Protein AF-A0A426YMC2-F1 (afdb_monomer_lite)

Organism: Ensete ventricosum (NCBI:txid4639)

Foldseek 3Di:
DDDDPDDPPPDDPPPPPDDDDDPDDPPDDDPDPDPDDQDPVLVVVLVVVCVVDLDQDPVNLVVSCVVRVHDSVVSVVVSVVVVVVVVVVVVVVVVVVVVVVVVVVVVVVVVVVVVVVVVVVVPPDPVPPPVVVVVVVVVVVVD

Secondary structure (DSSP, 8-state):
------------------------------TT---PPPPHHHHHHHHHHHHH-SS--HHHHHHHHHHHT--HHHHHHHHHHHHHHHHHHHHHHHHHHHHHHHHHHHHHHHHHHHHHHHHHHH-SSTT-S-HHHHHHHHHHT--

Sequence (143 aa):
MLGKRSMSFSGIEICEEMNADDDLSDEGMQTGEKKRRLNMEQVKTLEKSFEQGNKLEPERKMQLARALGLQPRQVAIWFQNRRARWKTKQLEKDYDVLKRQFEAMKSENESLQAQNKKLQVEVPVNSQLPNYLIALVVSSLLQ

InterPro domains:
  IPR000047 Helix-turn-helix motif [PR00031] (60-69)
  IPR000047 Helix-turn-helix motif [PR00031] (69-85)
  IPR001356 Homeodomain [PF00046] (34-87)
  IPR001356 Homeodomain [PS50071] (29-89)
  IPR001356 Homeodomain [SM00389] (32-93)
  IPR001356 Homeodomain [cd00086] (34-90)
  IPR003106 Leucine zipper, homeobox-associated [PF02183] (89-123)
  IPR009057 Homedomain-like superfamily [SSF46689] (23-91)
  IPR017970 Homeobox, conserved site [PS00027] (64-87)
  IPR045224 Homeobox-leucine zipper protein, class I, plant [PTHR24326] (20-123)

Radius of gyration: 34.26 Å; chains: 1; bounding box: 62×55×98 Å

Structure (mmCIF, N/CA/C/O backbone):
data_AF-A0A426YMC2-F1
#
_entry.id   AF-A0A426YMC2-F1
#
loop_
_atom_site.group_PDB
_atom_site.id
_atom_site.type_symbol
_atom_site.label_atom_id
_atom_site.label_alt_id
_atom_site.label_comp_id
_atom_site.label_asym_id
_atom_site.label_entity_id
_atom_site.label_seq_id
_atom_site.pdbx_PDB_ins_code
_atom_site.Cartn_x
_atom_site.Cartn_y
_atom_site.Cartn_z
_atom_site.occupancy
_atom_site.B_iso_or_equiv
_atom_site.auth_seq_id
_atom_site.auth_comp_id
_atom_site.auth_asym_id
_atom_site.auth_atom_id
_atom_site.pdbx_PDB_model_num
ATOM 1 N N . MET A 1 1 ? 1.088 36.509 4.589 1.00 34.66 1 MET A N 1
ATOM 2 C CA . MET A 1 1 ? 2.003 35.364 4.794 1.00 34.66 1 MET A CA 1
ATOM 3 C C . MET A 1 1 ? 1.202 34.214 5.386 1.00 34.66 1 MET A C 1
ATOM 5 O O . MET A 1 1 ? 0.679 34.375 6.478 1.00 34.66 1 MET A O 1
ATOM 9 N N . LEU A 1 2 ? 1.023 33.107 4.661 1.00 44.34 2 LEU A N 1
ATOM 10 C CA . LEU A 1 2 ? 0.287 31.939 5.160 1.00 44.34 2 LEU A CA 1
ATOM 11 C C . LEU A 1 2 ? 1.279 30.938 5.761 1.00 44.34 2 LEU A C 1
ATOM 13 O O . LEU A 1 2 ? 2.189 30.464 5.079 1.00 44.34 2 LEU A O 1
ATOM 17 N N . GLY A 1 3 ? 1.123 30.695 7.063 1.00 41.88 3 GLY A N 1
ATOM 18 C CA . GLY A 1 3 ? 1.995 29.858 7.879 1.00 41.88 3 GLY A CA 1
ATOM 19 C C . GLY A 1 3 ? 1.976 28.398 7.438 1.00 41.88 3 GLY A C 1
ATOM 20 O O . GLY A 1 3 ? 0.927 27.760 7.361 1.00 41.88 3 GLY A O 1
ATOM 21 N N . LYS A 1 4 ? 3.166 27.862 7.168 1.00 52.31 4 LYS A N 1
ATOM 22 C CA . LYS A 1 4 ? 3.390 26.448 6.873 1.00 52.31 4 LYS A CA 1
ATOM 23 C C . LYS A 1 4 ? 3.336 25.681 8.195 1.00 52.31 4 LYS A C 1
ATOM 25 O O . LYS A 1 4 ? 4.292 25.710 8.964 1.00 52.31 4 LYS A O 1
ATOM 30 N N . ARG A 1 5 ? 2.210 25.028 8.486 1.00 44.06 5 ARG A N 1
ATOM 31 C CA . ARG A 1 5 ? 2.120 24.074 9.599 1.00 44.06 5 ARG A CA 1
ATOM 32 C C . ARG A 1 5 ? 2.925 22.827 9.231 1.00 44.06 5 ARG A C 1
ATOM 34 O O . ARG A 1 5 ? 2.511 22.048 8.379 1.00 44.06 5 ARG A O 1
ATOM 41 N N . SER A 1 6 ? 4.091 22.689 9.854 1.00 45.53 6 SER A N 1
ATOM 42 C CA . SER A 1 6 ? 4.906 21.477 9.830 1.00 45.53 6 SER A CA 1
ATOM 43 C C . SER A 1 6 ? 4.145 20.367 10.552 1.00 45.53 6 SER A C 1
ATOM 45 O O . SER A 1 6 ? 3.978 20.430 11.768 1.00 45.53 6 SER A O 1
ATOM 47 N N . MET A 1 7 ? 3.641 19.375 9.817 1.00 43.88 7 MET A N 1
ATOM 48 C CA . MET A 1 7 ? 3.185 18.131 10.433 1.00 43.88 7 MET A CA 1
ATOM 49 C C . MET A 1 7 ? 4.413 17.255 10.659 1.00 43.88 7 MET A C 1
ATOM 51 O O . MET A 1 7 ? 4.923 16.638 9.725 1.00 43.88 7 MET A O 1
ATOM 55 N N . SER A 1 8 ? 4.914 17.245 11.892 1.00 45.22 8 SER A N 1
ATOM 56 C CA . SER A 1 8 ? 5.939 16.299 12.325 1.00 45.22 8 SER A CA 1
ATOM 57 C C . SER A 1 8 ? 5.325 14.904 12.353 1.00 45.22 8 SER A C 1
ATOM 59 O O . SER A 1 8 ? 4.580 14.550 13.263 1.00 45.22 8 SER A O 1
ATOM 61 N N . PHE A 1 9 ? 5.610 14.125 11.317 1.00 45.72 9 PHE A N 1
ATOM 62 C CA . PHE A 1 9 ? 5.223 12.729 11.216 1.00 45.72 9 PHE A CA 1
ATOM 63 C C . PHE A 1 9 ? 6.211 11.875 12.014 1.00 45.72 9 PHE A C 1
ATOM 65 O O . PHE A 1 9 ? 7.146 11.295 11.472 1.00 45.72 9 PHE A O 1
ATOM 72 N N . SER A 1 10 ? 6.046 11.878 13.333 1.00 46.31 10 SER A N 1
ATOM 73 C CA . SER A 1 10 ? 6.711 10.925 14.215 1.00 46.31 10 SER A CA 1
ATOM 74 C C . SER A 1 10 ? 5.892 9.633 14.219 1.00 46.31 10 SER A C 1
ATOM 76 O O . SER A 1 10 ? 4.734 9.658 14.632 1.00 46.31 10 SER A O 1
ATOM 78 N N . GLY A 1 11 ? 6.474 8.527 13.744 1.00 45.44 11 GLY A N 1
ATOM 79 C CA . GLY A 1 11 ? 5.929 7.185 13.985 1.00 45.44 11 GLY A CA 1
ATOM 80 C C . GLY A 1 11 ? 5.387 6.416 12.776 1.00 45.44 11 GLY A C 1
ATOM 81 O O . GLY A 1 11 ? 4.348 5.775 12.883 1.00 45.44 11 GLY A O 1
ATOM 82 N N . ILE A 1 12 ? 6.091 6.407 11.641 1.00 48.53 12 ILE A N 1
ATOM 83 C CA . ILE A 1 12 ? 6.066 5.226 10.767 1.00 48.53 12 ILE A CA 1
ATOM 84 C C . ILE A 1 12 ? 7.467 4.654 10.756 1.00 48.53 12 ILE A C 1
ATOM 86 O O . ILE A 1 12 ? 8.399 5.298 10.281 1.00 48.53 12 ILE A O 1
ATOM 90 N N . GLU A 1 13 ? 7.586 3.424 11.241 1.00 43.00 13 GLU A N 1
ATOM 91 C CA . GLU A 1 13 ? 8.667 2.532 10.859 1.00 43.00 13 GLU A CA 1
ATOM 92 C C . GLU A 1 13 ? 8.665 2.430 9.328 1.00 43.00 13 GLU A C 1
ATOM 94 O O . GLU A 1 13 ? 7.863 1.723 8.694 1.00 43.00 13 GLU A O 1
ATOM 99 N N . ILE A 1 14 ? 9.531 3.242 8.726 1.00 44.97 14 ILE A N 1
ATOM 100 C CA . ILE A 1 14 ? 10.102 2.977 7.421 1.00 44.97 14 ILE A CA 1
ATOM 101 C C . ILE A 1 14 ? 10.809 1.646 7.625 1.00 44.97 14 ILE A C 1
ATOM 103 O O . ILE A 1 14 ? 11.719 1.558 8.440 1.00 44.97 14 ILE A O 1
ATOM 107 N N . CYS A 1 15 ? 10.350 0.596 6.948 1.00 42.91 15 CYS A N 1
ATOM 108 C CA . CYS A 1 15 ? 11.141 -0.618 6.859 1.00 42.91 15 CYS A CA 1
ATOM 109 C C . CYS A 1 15 ? 12.457 -0.217 6.183 1.00 42.91 15 CYS A C 1
ATOM 111 O O . CYS A 1 15 ? 12.488 -0.015 4.967 1.00 42.91 15 CYS A O 1
ATOM 113 N N . GLU A 1 16 ? 13.498 -0.017 6.988 1.00 44.69 16 GLU A N 1
ATOM 114 C CA . GLU A 1 16 ? 14.883 0.059 6.553 1.00 44.69 16 GLU A CA 1
ATOM 115 C C . GLU A 1 16 ? 15.241 -1.302 5.956 1.00 44.69 16 GLU A C 1
ATOM 117 O O . GLU A 1 16 ? 15.785 -2.180 6.612 1.00 44.69 16 GLU A O 1
ATOM 122 N N . GLU A 1 17 ? 14.903 -1.505 4.685 1.00 43.72 17 GLU A N 1
ATOM 123 C CA . GLU A 1 17 ? 15.684 -2.408 3.851 1.00 43.72 17 GLU A CA 1
ATOM 124 C C . GLU A 1 17 ? 16.776 -1.563 3.202 1.00 43.72 17 GLU A C 1
ATOM 126 O O . GLU A 1 17 ? 16.602 -0.972 2.132 1.00 43.72 17 GLU A O 1
ATOM 131 N N . MET A 1 18 ? 17.901 -1.488 3.918 1.00 47.62 18 MET A N 1
ATOM 132 C CA . MET A 1 18 ? 19.201 -1.158 3.356 1.00 47.62 18 MET A CA 1
ATOM 133 C C . MET A 1 18 ? 19.434 -2.096 2.167 1.00 47.62 18 MET A C 1
ATOM 135 O O . MET A 1 18 ? 19.534 -3.306 2.335 1.00 47.62 18 MET A O 1
ATOM 139 N N . ASN A 1 19 ? 19.503 -1.544 0.962 1.00 41.84 19 ASN A N 1
ATOM 140 C CA . ASN A 1 19 ? 20.247 -2.174 -0.118 1.00 41.84 19 ASN A CA 1
ATOM 141 C C . ASN A 1 19 ? 21.344 -1.187 -0.478 1.00 41.84 19 ASN A C 1
ATOM 143 O O . ASN A 1 19 ? 21.110 -0.200 -1.179 1.00 41.84 19 ASN A O 1
ATOM 147 N N . ALA A 1 20 ? 22.490 -1.430 0.151 1.00 53.47 20 ALA A N 1
ATOM 148 C CA . ALA A 1 20 ? 23.761 -0.850 -0.210 1.00 53.47 20 ALA A CA 1
ATOM 149 C C . ALA A 1 20 ? 24.127 -1.273 -1.642 1.00 53.47 20 ALA A C 1
ATOM 151 O O . ALA A 1 20 ? 23.772 -2.364 -2.087 1.00 53.47 20 ALA A O 1
ATOM 152 N N . ASP A 1 21 ? 24.841 -0.364 -2.297 1.00 53.03 21 ASP A N 1
ATOM 153 C CA . ASP A 1 21 ? 25.712 -0.580 -3.448 1.00 53.03 21 ASP A CA 1
ATOM 154 C C . ASP A 1 21 ? 25.037 -0.801 -4.813 1.00 53.03 21 ASP A C 1
ATOM 156 O O . ASP A 1 21 ? 24.649 -1.900 -5.197 1.00 53.03 21 ASP A O 1
ATOM 160 N N . ASP A 1 22 ? 24.954 0.292 -5.579 1.00 49.34 22 ASP A N 1
ATOM 161 C CA . ASP A 1 22 ? 25.591 0.325 -6.903 1.00 49.34 22 ASP A CA 1
ATOM 162 C C . ASP A 1 22 ? 25.901 1.790 -7.262 1.00 49.34 22 ASP A C 1
ATOM 164 O O . ASP A 1 22 ? 25.072 2.527 -7.808 1.00 49.34 22 ASP A O 1
ATOM 168 N N . ASP A 1 23 ? 27.083 2.235 -6.835 1.00 54.25 23 ASP A N 1
ATOM 169 C CA . ASP A 1 23 ? 27.761 3.413 -7.369 1.00 54.25 23 ASP A CA 1
ATOM 170 C C . ASP A 1 23 ? 28.288 3.054 -8.762 1.00 54.25 23 ASP A C 1
ATOM 172 O O . ASP A 1 23 ? 29.396 2.549 -8.922 1.00 54.25 23 ASP A O 1
ATOM 176 N N . LEU A 1 24 ? 27.463 3.278 -9.782 1.00 49.16 24 LEU A N 1
ATOM 177 C CA . LEU A 1 24 ? 27.928 3.365 -11.158 1.00 49.16 24 LEU A CA 1
ATOM 178 C C . LEU A 1 24 ? 27.559 4.748 -11.677 1.00 49.16 24 LEU A C 1
ATOM 180 O O . LEU A 1 24 ? 26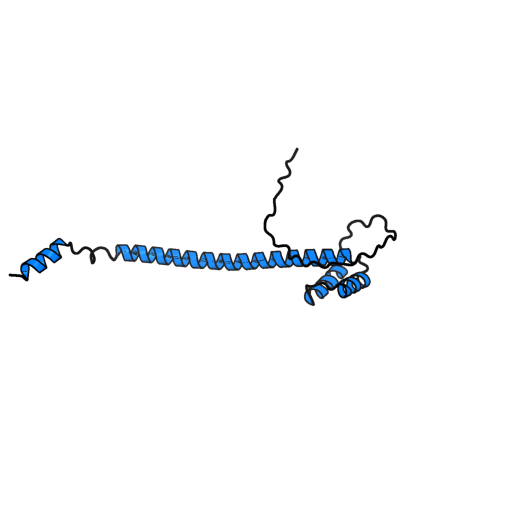.413 5.023 -12.038 1.00 49.16 24 LEU A O 1
ATOM 184 N N . SER A 1 25 ? 28.566 5.622 -11.666 1.00 53.03 25 SER A N 1
ATOM 185 C CA . SER A 1 25 ? 28.592 6.879 -12.407 1.00 53.03 25 SER A CA 1
ATOM 186 C C . SER A 1 25 ? 28.113 6.662 -13.843 1.00 53.03 25 SER A C 1
ATOM 188 O O . SER A 1 25 ? 28.825 6.080 -14.656 1.00 53.03 25 SER A O 1
ATOM 190 N N . ASP A 1 26 ? 26.930 7.184 -14.158 1.00 48.75 26 ASP A N 1
ATOM 191 C CA . ASP A 1 26 ? 26.509 7.483 -15.527 1.00 48.75 26 ASP A CA 1
ATOM 192 C C . ASP A 1 26 ? 26.584 9.005 -15.719 1.00 48.75 26 ASP A C 1
ATOM 194 O O . ASP A 1 26 ? 25.586 9.726 -15.757 1.00 48.75 26 ASP A O 1
ATOM 198 N N . GLU A 1 27 ? 27.818 9.517 -15.748 1.00 51.56 27 GLU A N 1
ATOM 199 C CA . GLU A 1 27 ? 28.144 10.844 -16.282 1.00 51.56 27 GLU A CA 1
ATOM 200 C C . GLU A 1 27 ? 27.980 10.778 -17.808 1.00 51.56 27 GLU A C 1
ATOM 202 O O . GLU A 1 27 ? 28.926 10.554 -18.562 1.00 51.56 27 GLU A O 1
ATOM 207 N N . GLY A 1 28 ? 26.731 10.896 -18.260 1.00 44.25 28 GLY A N 1
ATOM 208 C CA . GLY A 1 28 ? 26.360 10.624 -19.643 1.00 44.25 28 GLY A CA 1
ATOM 209 C C . GLY A 1 28 ? 25.079 11.323 -20.079 1.00 44.25 28 GLY A C 1
ATOM 210 O O . GLY A 1 28 ? 24.117 10.670 -20.456 1.00 44.25 28 GLY A O 1
ATOM 211 N N . MET A 1 29 ? 25.082 12.661 -20.062 1.00 50.00 29 MET A N 1
ATOM 212 C CA . MET A 1 29 ? 24.243 13.524 -20.909 1.00 50.00 29 MET A CA 1
ATOM 213 C C . MET A 1 29 ? 22.733 13.206 -20.925 1.00 50.00 29 MET A C 1
ATOM 215 O O . MET A 1 29 ? 22.286 12.402 -21.733 1.00 50.00 29 MET A O 1
ATOM 219 N N . GLN A 1 30 ? 21.906 13.938 -20.164 1.00 43.78 30 GLN A N 1
ATOM 220 C CA . GLN A 1 30 ? 20.507 14.170 -20.564 1.00 43.78 30 GLN A CA 1
ATOM 221 C C . GLN A 1 30 ? 19.875 15.375 -19.859 1.00 43.78 30 GLN A C 1
ATOM 223 O O . GLN A 1 30 ? 19.434 15.366 -18.712 1.00 43.78 30 GLN A O 1
ATOM 228 N N . THR A 1 31 ? 19.828 16.450 -20.631 1.00 41.25 31 THR A N 1
ATOM 229 C CA . THR A 1 31 ? 19.055 17.667 -20.430 1.00 41.25 31 THR A CA 1
ATOM 230 C C . THR A 1 31 ? 17.621 17.388 -19.961 1.00 41.25 31 THR A C 1
ATOM 232 O O . THR A 1 31 ? 16.810 16.851 -20.710 1.00 41.25 31 THR A O 1
ATOM 235 N N . GLY A 1 32 ? 17.272 17.845 -18.758 1.00 42.22 32 GLY A N 1
ATOM 236 C CA . GLY A 1 32 ? 15.909 18.275 -18.431 1.00 42.22 32 GLY A CA 1
ATOM 237 C C . GLY A 1 32 ? 14.783 17.265 -18.678 1.00 42.22 32 GLY A C 1
ATOM 238 O O . GLY A 1 32 ? 13.758 17.636 -19.260 1.00 42.22 32 GLY A O 1
ATOM 239 N N . GLU A 1 33 ? 14.910 16.025 -18.199 1.00 49.56 33 GLU A N 1
ATOM 240 C CA . GLU A 1 33 ? 13.787 15.083 -18.151 1.00 49.56 33 GLU A CA 1
ATOM 241 C C . GLU A 1 33 ? 12.753 15.546 -17.114 1.00 49.56 33 GLU A C 1
ATOM 243 O O . GLU A 1 33 ? 12.692 15.122 -15.958 1.00 49.56 33 GLU A O 1
ATOM 248 N N . LYS A 1 34 ? 11.920 16.493 -17.558 1.00 50.34 34 LYS A N 1
ATOM 249 C CA . LYS A 1 34 ? 10.637 16.865 -16.965 1.00 50.34 34 LYS A CA 1
ATOM 250 C C . LYS A 1 34 ? 9.973 15.596 -16.449 1.00 50.34 34 LYS A C 1
ATOM 252 O O . LYS A 1 34 ? 9.860 14.653 -17.219 1.00 50.34 34 LYS A O 1
ATOM 257 N N . LYS A 1 35 ? 9.507 15.610 -15.195 1.00 55.97 35 LYS A N 1
ATOM 258 C CA . LYS A 1 35 ? 8.639 14.612 -14.540 1.00 55.97 35 LYS A CA 1
ATOM 259 C C . LYS A 1 35 ? 7.588 14.033 -15.510 1.00 55.97 35 LYS A C 1
ATOM 261 O O . LYS A 1 35 ? 6.431 14.455 -15.491 1.00 55.97 35 LYS A O 1
ATOM 266 N N . ARG A 1 36 ? 7.961 13.095 -16.382 1.00 66.88 36 ARG A N 1
ATOM 267 C CA . ARG A 1 36 ? 7.027 12.442 -17.293 1.00 66.88 36 ARG A CA 1
ATOM 268 C C . ARG A 1 36 ? 6.289 11.421 -16.449 1.00 66.88 36 ARG A C 1
ATOM 270 O O . ARG A 1 36 ? 6.896 10.564 -15.811 1.00 66.88 36 ARG A O 1
ATOM 277 N N . ARG A 1 37 ? 4.967 11.575 -16.376 1.00 81.50 37 ARG A N 1
ATOM 278 C CA . ARG A 1 37 ? 4.099 10.541 -15.815 1.00 81.50 37 ARG A CA 1
ATOM 279 C C . ARG A 1 37 ? 4.322 9.272 -16.635 1.00 81.50 37 ARG A C 1
ATOM 281 O O . ARG A 1 37 ? 4.366 9.353 -17.860 1.00 81.50 37 ARG A O 1
ATOM 288 N N . LEU A 1 38 ? 4.474 8.139 -15.956 1.00 88.38 38 LEU A N 1
ATOM 289 C CA . LEU A 1 38 ? 4.549 6.841 -16.620 1.00 88.38 38 LEU A CA 1
ATOM 290 C C . LEU A 1 38 ? 3.276 6.622 -17.443 1.00 88.38 38 LEU A C 1
ATOM 292 O O . LEU A 1 38 ? 2.178 6.944 -16.979 1.00 88.38 38 LEU A O 1
ATOM 296 N N . ASN A 1 39 ? 3.425 6.084 -18.651 1.00 91.62 39 ASN A N 1
ATOM 297 C CA . ASN A 1 39 ? 2.290 5.710 -19.483 1.00 91.62 39 ASN A CA 1
ATOM 298 C C . ASN A 1 39 ? 1.530 4.529 -18.851 1.00 91.62 39 ASN A C 1
ATOM 300 O O . ASN A 1 39 ? 2.088 3.748 -18.080 1.00 91.62 39 ASN A O 1
ATOM 304 N N . MET A 1 40 ? 0.260 4.363 -19.215 1.00 92.25 40 MET A N 1
ATOM 305 C CA . MET A 1 40 ? -0.608 3.301 -18.712 1.00 92.25 40 MET A CA 1
ATOM 306 C C . MET A 1 40 ? -0.013 1.901 -18.926 1.00 92.25 40 MET A C 1
ATOM 308 O O . MET A 1 40 ? -0.078 1.066 -18.033 1.00 92.25 40 MET A O 1
ATOM 312 N N . GLU A 1 41 ? 0.608 1.637 -20.077 1.00 94.19 41 GLU A N 1
ATOM 313 C CA . GLU A 1 41 ? 1.251 0.343 -20.363 1.00 94.19 41 GLU A CA 1
ATOM 314 C C . GLU A 1 41 ? 2.472 0.076 -19.472 1.00 94.19 41 GLU A C 1
ATOM 316 O O . GLU A 1 41 ? 2.661 -1.044 -18.988 1.00 94.19 41 GLU A O 1
ATOM 321 N N . GLN A 1 42 ? 3.259 1.119 -19.187 1.00 94.19 42 GLN A N 1
ATOM 322 C CA . GLN A 1 42 ? 4.391 1.030 -18.264 1.00 94.19 42 GLN A CA 1
ATOM 323 C C . GLN A 1 42 ? 3.896 0.720 -16.851 1.00 94.19 42 GLN A C 1
ATOM 325 O O . GLN A 1 42 ? 4.417 -0.182 -16.199 1.00 94.19 42 GLN A O 1
ATOM 330 N N . VAL A 1 43 ? 2.843 1.413 -16.400 1.00 95.44 43 VAL A N 1
ATOM 331 C CA . VAL A 1 43 ? 2.216 1.155 -15.096 1.00 95.44 43 VAL A CA 1
ATOM 332 C C . VAL A 1 43 ? 1.674 -0.271 -15.026 1.00 95.44 43 VAL A C 1
ATOM 334 O O . VAL A 1 43 ? 2.002 -0.973 -14.079 1.00 95.44 43 VAL A O 1
ATOM 337 N N . LYS A 1 44 ? 0.935 -0.742 -16.038 1.00 96.44 44 LYS A N 1
ATOM 338 C CA . LYS A 1 44 ? 0.403 -2.117 -16.077 1.00 96.44 44 LYS A CA 1
ATOM 339 C C . LYS A 1 44 ? 1.500 -3.172 -15.954 1.00 96.44 44 LYS A C 1
ATOM 341 O O . LYS A 1 44 ? 1.345 -4.150 -15.228 1.00 96.44 44 LYS A O 1
ATOM 346 N N . THR A 1 45 ? 2.620 -2.977 -16.646 1.00 95.44 45 THR A N 1
ATOM 347 C CA . THR A 1 45 ? 3.752 -3.911 -16.576 1.00 95.44 45 THR A CA 1
ATOM 348 C C . THR A 1 45 ? 4.402 -3.898 -15.192 1.00 95.44 45 THR A C 1
ATOM 350 O O . THR A 1 45 ? 4.698 -4.958 -14.639 1.00 95.44 45 THR A O 1
ATOM 353 N N . LEU A 1 46 ? 4.576 -2.714 -14.597 1.00 96.31 46 LEU A N 1
ATOM 354 C CA . LEU A 1 46 ? 5.084 -2.568 -13.231 1.00 96.31 46 LEU A CA 1
ATOM 355 C C . LEU A 1 46 ? 4.133 -3.181 -12.193 1.00 96.31 46 LEU A C 1
ATOM 357 O O . LEU A 1 46 ? 4.600 -3.818 -11.254 1.00 96.31 46 LEU A O 1
ATOM 361 N N . GLU A 1 47 ? 2.818 -3.051 -12.371 1.00 96.56 47 GLU A N 1
ATOM 362 C CA . GLU A 1 47 ? 1.801 -3.664 -11.508 1.00 96.56 47 GLU A CA 1
ATOM 363 C C . GLU A 1 47 ? 1.821 -5.189 -11.593 1.00 96.56 47 GLU A C 1
ATOM 365 O O . GLU A 1 47 ? 1.939 -5.841 -10.558 1.00 96.56 47 GLU A O 1
ATOM 370 N N . LYS A 1 48 ? 1.822 -5.759 -12.803 1.00 95.56 48 LYS A N 1
ATOM 371 C CA . LYS A 1 48 ? 1.942 -7.213 -13.001 1.00 95.56 48 LYS A CA 1
ATOM 372 C C . LYS A 1 48 ? 3.223 -7.762 -12.372 1.00 95.56 48 LYS A C 1
ATOM 374 O O . LYS A 1 48 ? 3.230 -8.825 -11.758 1.00 95.56 48 LYS A O 1
ATOM 379 N N . SER A 1 49 ? 4.320 -7.024 -12.516 1.00 94.88 49 SER A N 1
ATOM 380 C CA . SER A 1 49 ? 5.584 -7.346 -11.866 1.00 94.88 49 SER A CA 1
ATOM 381 C C . SER A 1 49 ? 5.436 -7.293 -10.335 1.00 94.88 49 SER A C 1
ATOM 383 O O . SER A 1 49 ? 5.743 -8.255 -9.635 1.00 94.88 49 SER A O 1
ATOM 385 N N . PHE A 1 50 ? 4.874 -6.225 -9.779 1.00 95.56 50 PHE A N 1
ATOM 386 C CA . PHE A 1 50 ? 4.651 -6.104 -8.337 1.00 95.56 50 PHE A CA 1
ATOM 387 C C . PHE A 1 50 ? 3.830 -7.264 -7.745 1.00 95.56 50 PHE A C 1
ATOM 389 O O . PHE A 1 50 ? 4.148 -7.748 -6.661 1.00 95.56 50 PHE A O 1
ATOM 396 N N . GLU A 1 51 ? 2.814 -7.744 -8.464 1.00 93.25 51 GLU A N 1
ATOM 397 C CA . GLU A 1 51 ? 1.985 -8.888 -8.054 1.00 93.25 51 GLU A CA 1
ATOM 398 C C . GLU A 1 51 ? 2.767 -10.206 -7.977 1.00 93.25 51 GLU A C 1
ATOM 400 O O . GLU A 1 51 ? 2.510 -11.017 -7.093 1.00 93.25 51 GLU A O 1
ATOM 405 N N . GLN A 1 52 ? 3.752 -10.408 -8.857 1.00 90.56 52 GLN A N 1
ATOM 406 C CA . GLN A 1 52 ? 4.642 -11.577 -8.811 1.00 90.56 52 GLN A CA 1
ATOM 407 C C . GLN A 1 52 ? 5.646 -11.509 -7.653 1.00 90.56 52 GLN A C 1
ATOM 409 O O . GLN A 1 52 ? 6.149 -12.534 -7.205 1.00 90.56 52 GLN A O 1
ATOM 414 N N . GLY A 1 53 ? 5.977 -10.303 -7.193 1.00 89.12 53 GLY A N 1
ATOM 415 C CA . GLY A 1 53 ? 6.954 -10.097 -6.135 1.00 89.12 53 GLY A CA 1
ATOM 416 C C . GLY A 1 53 ? 7.043 -8.633 -5.729 1.00 89.12 53 GLY A C 1
ATOM 417 O O . GLY A 1 53 ? 7.363 -7.767 -6.546 1.00 89.12 53 GLY A O 1
ATOM 418 N N . ASN A 1 54 ? 6.791 -8.372 -4.448 1.00 86.50 54 ASN A N 1
ATOM 419 C CA . ASN A 1 54 ? 6.808 -7.030 -3.863 1.00 86.50 54 ASN A CA 1
ATOM 420 C C . ASN A 1 54 ? 8.241 -6.500 -3.621 1.00 86.50 54 ASN A C 1
ATOM 422 O O . ASN A 1 54 ? 8.493 -5.288 -3.630 1.00 86.50 54 ASN A O 1
ATOM 426 N N . LYS A 1 55 ? 9.196 -7.418 -3.417 1.00 87.94 55 LYS A N 1
ATOM 427 C CA . LYS A 1 55 ? 10.624 -7.098 -3.340 1.00 87.94 55 LYS A CA 1
ATOM 428 C C . LYS A 1 55 ? 11.188 -6.956 -4.750 1.00 87.94 55 LYS A C 1
ATOM 430 O O . LYS A 1 55 ? 10.926 -7.775 -5.633 1.00 87.94 55 LYS A O 1
ATOM 435 N N . LEU A 1 56 ? 11.894 -5.853 -4.972 1.00 89.94 56 LEU A N 1
ATOM 436 C CA . LEU A 1 56 ? 12.488 -5.538 -6.261 1.00 89.94 56 LEU A CA 1
ATOM 437 C C . LEU A 1 56 ? 13.984 -5.827 -6.190 1.00 89.94 56 LEU A C 1
ATOM 439 O O . LEU A 1 56 ? 14.754 -4.966 -5.773 1.00 89.94 56 LEU A O 1
ATOM 443 N N . GLU A 1 57 ? 14.363 -7.027 -6.618 1.00 92.31 57 GLU A N 1
ATOM 444 C CA . GLU A 1 57 ? 15.767 -7.428 -6.715 1.00 92.31 57 GLU A CA 1
ATOM 445 C C . GLU A 1 57 ? 16.533 -6.562 -7.735 1.00 92.31 57 GLU A C 1
ATOM 447 O O . GLU A 1 57 ? 15.937 -6.140 -8.738 1.00 92.31 57 GLU A O 1
ATOM 452 N N . PRO A 1 58 ? 17.843 -6.309 -7.539 1.00 91.31 58 PRO A N 1
ATOM 453 C CA . PRO A 1 58 ? 18.648 -5.475 -8.436 1.00 91.31 58 PRO A CA 1
ATOM 454 C C . PRO A 1 58 ? 18.588 -5.914 -9.904 1.00 91.31 58 PRO A C 1
ATOM 456 O O . PRO A 1 58 ? 18.351 -5.088 -10.786 1.00 91.31 58 PRO A O 1
ATOM 459 N N . GLU A 1 59 ? 18.696 -7.217 -10.161 1.00 92.62 59 GLU A N 1
ATOM 460 C CA . GLU A 1 59 ? 18.628 -7.782 -11.513 1.00 92.62 59 GLU A CA 1
ATOM 461 C C . GLU A 1 59 ? 17.264 -7.504 -12.165 1.00 92.62 59 GLU A C 1
ATOM 463 O O . GLU A 1 59 ? 17.156 -7.003 -13.286 1.00 92.62 59 GLU A O 1
ATOM 468 N N . ARG A 1 60 ? 16.186 -7.713 -11.407 1.00 93.19 60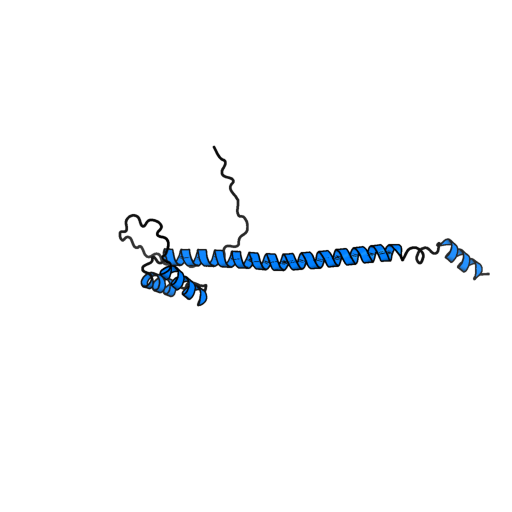 ARG A N 1
ATOM 469 C CA . ARG A 1 60 ? 14.818 -7.465 -11.867 1.00 93.19 60 ARG A CA 1
ATOM 470 C C . ARG A 1 60 ? 14.552 -5.982 -12.125 1.00 93.19 60 ARG A C 1
ATOM 472 O O . ARG A 1 60 ? 13.863 -5.636 -13.085 1.00 93.19 60 ARG A O 1
ATOM 479 N N . LYS A 1 61 ? 15.102 -5.096 -11.289 1.00 95.25 61 LYS A N 1
ATOM 480 C CA . LYS A 1 61 ? 15.062 -3.638 -11.484 1.00 95.25 61 LYS A CA 1
ATOM 481 C C . LYS A 1 61 ? 15.682 -3.267 -12.828 1.00 95.25 61 LYS A C 1
ATOM 483 O O . LYS A 1 61 ? 15.066 -2.514 -13.580 1.00 95.25 61 LYS A O 1
ATOM 488 N N . MET A 1 62 ? 16.858 -3.815 -13.134 1.00 95.25 62 MET A N 1
ATOM 489 C CA . MET A 1 62 ? 17.560 -3.552 -14.392 1.00 95.25 62 MET A CA 1
ATOM 490 C C . MET A 1 62 ? 16.786 -4.088 -15.599 1.00 95.25 62 MET A C 1
ATOM 492 O O . MET A 1 62 ? 16.634 -3.375 -16.592 1.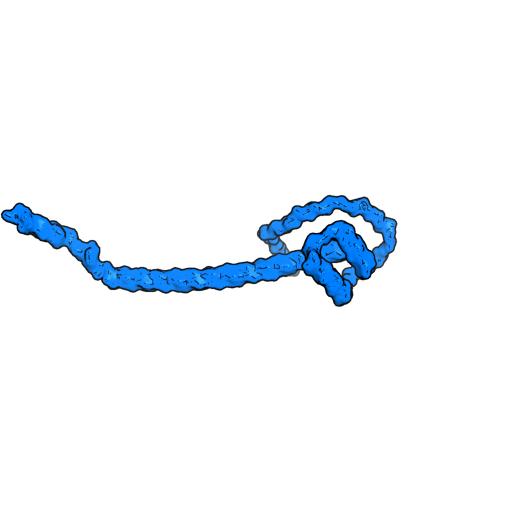00 95.25 62 MET A O 1
ATOM 496 N N . GLN A 1 63 ? 16.219 -5.292 -15.505 1.00 94.75 63 GLN A N 1
ATOM 497 C CA . GLN A 1 63 ? 15.384 -5.865 -16.565 1.00 94.75 63 GLN A CA 1
ATOM 498 C C . GLN A 1 63 ? 14.131 -5.023 -16.842 1.00 94.75 63 GLN A C 1
ATOM 500 O O . GLN A 1 63 ? 13.843 -4.717 -17.998 1.00 94.75 63 GLN A O 1
ATOM 505 N N . LEU A 1 64 ? 13.414 -4.588 -15.799 1.00 95.06 64 LEU A N 1
ATOM 506 C CA . LEU A 1 64 ? 12.234 -3.727 -15.947 1.00 95.06 64 LEU A CA 1
ATOM 507 C C . LEU A 1 64 ? 12.590 -2.354 -16.519 1.00 95.06 64 LEU A C 1
ATOM 509 O O . LEU A 1 64 ? 11.863 -1.845 -17.367 1.00 95.06 64 LEU A O 1
ATOM 513 N N . ALA A 1 65 ? 13.700 -1.762 -16.075 1.00 94.88 65 ALA A N 1
ATOM 514 C CA . ALA A 1 65 ? 14.190 -0.485 -16.584 1.00 94.88 65 ALA A CA 1
ATOM 515 C C . ALA A 1 65 ? 14.455 -0.558 -18.095 1.00 94.88 65 ALA A C 1
ATOM 517 O O . ALA A 1 65 ? 13.911 0.243 -18.856 1.00 94.88 65 ALA A O 1
ATOM 518 N N . ARG A 1 66 ? 15.195 -1.584 -18.539 1.00 95.00 66 ARG A N 1
ATOM 519 C CA . ARG A 1 66 ? 15.478 -1.828 -19.962 1.00 95.00 66 ARG A CA 1
ATOM 520 C C . ARG A 1 66 ? 14.204 -2.100 -20.762 1.00 95.00 66 ARG A C 1
ATOM 522 O O . ARG A 1 66 ? 13.996 -1.468 -21.791 1.00 95.00 66 ARG A O 1
ATOM 529 N N . ALA A 1 67 ? 13.335 -2.989 -20.279 1.00 93.44 67 ALA A N 1
ATOM 530 C CA . ALA A 1 67 ? 12.110 -3.374 -20.983 1.00 93.44 67 ALA A CA 1
ATOM 531 C C . ALA A 1 67 ? 11.112 -2.214 -21.144 1.00 93.44 67 ALA A C 1
ATOM 533 O O . ALA A 1 67 ? 10.366 -2.174 -22.118 1.00 93.44 67 ALA A O 1
ATOM 534 N N . LEU A 1 68 ? 11.086 -1.275 -20.194 1.00 93.69 68 LEU A N 1
ATOM 535 C CA . LEU A 1 68 ? 10.149 -0.148 -20.187 1.00 93.69 68 LEU A CA 1
ATOM 536 C C . LEU A 1 68 ? 10.743 1.158 -20.725 1.00 93.69 68 LEU A C 1
ATOM 538 O O . LEU A 1 68 ? 10.011 2.150 -20.803 1.00 93.69 68 LEU A O 1
ATOM 542 N N . GLY A 1 69 ? 12.039 1.173 -21.058 1.00 92.81 69 GLY A N 1
ATOM 543 C CA . GLY A 1 69 ? 12.767 2.386 -21.432 1.00 92.81 69 GLY A CA 1
ATOM 544 C C . GLY A 1 69 ? 12.773 3.432 -20.313 1.00 92.81 69 GLY A C 1
ATOM 545 O O . GLY A 1 69 ? 12.592 4.618 -20.576 1.00 92.81 69 GLY A O 1
ATOM 546 N N . LEU A 1 70 ? 12.888 2.990 -19.059 1.00 93.38 70 LEU A N 1
ATOM 547 C CA . LEU A 1 70 ? 12.875 3.840 -17.867 1.00 93.38 70 LEU A CA 1
ATOM 548 C C . LEU A 1 70 ? 14.230 3.806 -17.171 1.00 93.38 70 LEU A C 1
ATOM 550 O O . LEU A 1 70 ? 14.937 2.802 -17.220 1.00 93.38 70 LEU A O 1
ATOM 554 N N . GLN A 1 71 ? 14.554 4.859 -16.423 1.00 92.06 71 GLN A N 1
ATOM 555 C CA . GLN A 1 71 ? 15.727 4.821 -15.554 1.00 92.06 71 GLN A CA 1
ATOM 556 C C . GLN A 1 71 ? 15.491 3.848 -14.379 1.00 92.06 71 GLN A C 1
ATOM 558 O O . GLN A 1 71 ? 14.402 3.866 -13.785 1.00 92.06 71 GLN A O 1
ATOM 563 N N . PRO A 1 72 ? 16.499 3.064 -13.940 1.00 92.00 72 PRO A N 1
ATOM 564 C CA . PRO A 1 72 ? 16.378 2.166 -12.783 1.00 92.00 72 PRO A CA 1
ATOM 565 C C . PRO A 1 72 ? 15.846 2.861 -11.523 1.00 92.00 72 PRO A C 1
ATOM 567 O O . PRO A 1 72 ? 15.056 2.292 -10.765 1.00 92.00 72 PRO A O 1
ATOM 570 N N . ARG A 1 73 ? 16.209 4.136 -11.334 1.00 92.38 73 ARG A N 1
ATOM 571 C CA . ARG A 1 73 ? 15.705 4.984 -10.250 1.00 92.38 73 ARG A CA 1
ATOM 572 C C . ARG A 1 73 ? 14.189 5.193 -10.309 1.00 92.38 73 ARG A C 1
ATOM 574 O O . ARG A 1 73 ? 13.534 5.153 -9.270 1.00 92.38 73 ARG A O 1
ATOM 581 N N . GLN A 1 74 ? 13.612 5.407 -11.493 1.00 93.62 74 GLN A N 1
ATOM 582 C CA . GLN A 1 74 ? 12.163 5.592 -11.644 1.00 93.62 74 GLN A CA 1
ATOM 583 C C . GLN A 1 74 ? 11.401 4.317 -11.274 1.00 93.62 74 GLN A C 1
ATOM 585 O O . GLN A 1 74 ? 10.380 4.396 -10.591 1.00 93.62 74 GLN A O 1
ATOM 590 N N . VAL A 1 75 ? 11.928 3.151 -11.662 1.00 94.12 75 VAL A N 1
ATOM 591 C CA . VAL A 1 75 ? 11.376 1.844 -11.275 1.00 94.12 75 VAL A CA 1
ATOM 592 C C . VAL A 1 75 ? 11.427 1.682 -9.753 1.00 94.12 75 VAL A C 1
ATOM 594 O O . VAL A 1 75 ? 10.410 1.364 -9.137 1.00 94.12 75 VAL A O 1
ATOM 597 N N . ALA A 1 76 ? 12.565 1.989 -9.122 1.00 93.69 76 ALA A N 1
ATOM 598 C CA . ALA A 1 76 ? 12.713 1.917 -7.668 1.00 93.69 76 ALA A CA 1
ATOM 599 C C . ALA A 1 76 ? 11.709 2.823 -6.927 1.00 93.69 76 ALA A C 1
ATOM 601 O O . ALA A 1 76 ? 10.994 2.356 -6.038 1.00 93.69 76 ALA A O 1
ATOM 602 N N . ILE A 1 77 ? 11.592 4.092 -7.336 1.00 94.12 77 ILE A N 1
ATOM 603 C CA . ILE A 1 77 ? 10.636 5.052 -6.758 1.00 94.12 77 ILE A CA 1
ATOM 604 C C . ILE A 1 77 ? 9.194 4.571 -6.943 1.00 94.12 77 ILE A C 1
ATOM 606 O O . ILE A 1 77 ? 8.366 4.705 -6.040 1.00 94.12 77 ILE A O 1
ATOM 610 N N . TRP A 1 78 ? 8.867 4.010 -8.108 1.00 95.88 78 TRP A N 1
ATOM 611 C CA . TRP A 1 78 ? 7.531 3.483 -8.355 1.00 95.88 78 TRP A CA 1
ATOM 612 C C . TRP A 1 78 ? 7.200 2.331 -7.398 1.00 95.88 78 TRP A C 1
ATOM 614 O O . TRP A 1 78 ? 6.145 2.364 -6.766 1.00 95.88 78 TRP A O 1
ATOM 624 N N . PHE A 1 79 ? 8.116 1.372 -7.211 1.00 96.69 79 PHE A N 1
ATOM 625 C CA . PHE A 1 79 ? 7.932 0.256 -6.274 1.00 96.69 79 PHE A CA 1
ATOM 626 C C . PHE A 1 79 ? 7.803 0.736 -4.822 1.00 96.69 79 PHE A C 1
ATOM 628 O O . PHE A 1 79 ? 6.929 0.261 -4.096 1.00 96.69 79 PHE A O 1
ATOM 635 N N . GLN A 1 80 ? 8.606 1.719 -4.405 1.00 96.06 80 GLN A N 1
ATOM 636 C CA . GLN A 1 80 ? 8.490 2.340 -3.080 1.00 96.06 80 GLN A CA 1
ATOM 637 C C . GLN A 1 80 ? 7.109 2.977 -2.872 1.00 96.06 80 GLN A C 1
ATOM 639 O O . GLN A 1 80 ? 6.419 2.674 -1.897 1.00 96.06 80 GLN A O 1
ATOM 644 N N . ASN A 1 81 ? 6.657 3.803 -3.819 1.00 96.19 81 ASN A N 1
ATOM 645 C CA . ASN A 1 81 ? 5.336 4.431 -3.762 1.00 96.19 81 ASN A CA 1
ATOM 646 C C . ASN A 1 81 ? 4.206 3.400 -3.779 1.00 96.19 81 ASN A C 1
ATOM 648 O O . ASN A 1 81 ? 3.188 3.570 -3.102 1.00 96.19 81 ASN A O 1
ATOM 652 N N . ARG A 1 82 ? 4.373 2.322 -4.549 1.00 96.31 82 ARG A N 1
ATOM 653 C CA . ARG A 1 82 ? 3.400 1.237 -4.617 1.00 96.31 82 ARG A CA 1
ATOM 654 C C . ARG A 1 82 ? 3.277 0.521 -3.272 1.00 96.31 82 ARG A C 1
ATOM 656 O O . ARG A 1 82 ? 2.152 0.338 -2.807 1.00 96.31 82 ARG A O 1
ATOM 663 N N . ARG A 1 83 ? 4.401 0.213 -2.612 1.00 96.56 83 ARG A N 1
ATOM 664 C CA . ARG A 1 83 ? 4.425 -0.352 -1.251 1.00 96.56 83 ARG A CA 1
ATOM 665 C C . ARG A 1 83 ? 3.781 0.565 -0.224 1.00 96.56 83 ARG A C 1
ATOM 667 O O . ARG A 1 83 ? 2.970 0.093 0.567 1.00 96.56 83 ARG A O 1
ATOM 674 N N . ALA A 1 84 ? 4.086 1.860 -0.266 1.00 96.06 84 ALA A N 1
ATOM 675 C CA . ALA A 1 84 ? 3.489 2.833 0.645 1.00 96.06 84 ALA A CA 1
ATOM 676 C C . ALA A 1 84 ? 1.955 2.832 0.535 1.00 96.06 84 ALA A C 1
ATOM 678 O O . ALA A 1 84 ? 1.265 2.664 1.535 1.00 96.06 84 ALA A O 1
ATOM 679 N N . ARG A 1 85 ? 1.418 2.906 -0.692 1.00 95.94 85 ARG A N 1
ATOM 680 C CA . ARG A 1 85 ? -0.036 2.855 -0.936 1.00 95.94 85 ARG A CA 1
ATOM 681 C C . ARG A 1 85 ? -0.666 1.542 -0.479 1.00 95.94 85 ARG A C 1
ATOM 683 O O . ARG A 1 85 ? -1.771 1.552 0.056 1.00 95.94 85 ARG A O 1
ATOM 690 N N . TRP A 1 86 ? 0.016 0.420 -0.702 1.00 94.81 86 TRP A N 1
ATOM 691 C CA . TRP A 1 86 ? -0.451 -0.885 -0.241 1.00 94.81 86 TRP A CA 1
ATOM 692 C C . TRP A 1 86 ? -0.528 -0.942 1.292 1.00 94.81 86 TRP A C 1
ATOM 694 O O . TRP A 1 86 ? -1.562 -1.341 1.821 1.00 94.81 86 TRP A O 1
ATOM 704 N N . LYS A 1 87 ? 0.503 -0.448 1.997 1.00 95.00 87 LYS A N 1
ATOM 705 C CA . LYS A 1 87 ? 0.535 -0.374 3.467 1.00 95.00 87 LYS A CA 1
ATOM 706 C C . LYS A 1 87 ? -0.579 0.521 4.014 1.00 95.00 87 LYS A C 1
ATOM 708 O O . LYS A 1 87 ? -1.266 0.114 4.941 1.00 95.00 87 LYS A O 1
ATOM 713 N N . THR A 1 88 ? -0.815 1.690 3.410 1.00 96.19 88 THR A N 1
ATOM 714 C CA . THR A 1 88 ? -1.934 2.573 3.791 1.00 96.19 88 THR A CA 1
ATOM 715 C C . THR A 1 88 ? -3.279 1.868 3.646 1.00 96.19 88 THR A C 1
ATOM 717 O O . THR A 1 88 ? -4.049 1.829 4.598 1.00 96.19 88 THR A O 1
ATOM 720 N N . LYS A 1 89 ? -3.536 1.240 2.491 1.00 95.75 89 LYS A N 1
ATOM 721 C CA . LYS A 1 89 ? -4.794 0.520 2.250 1.00 95.75 89 LYS A CA 1
ATOM 722 C C . LYS A 1 89 ? -4.987 -0.652 3.213 1.00 95.75 89 LYS A C 1
ATOM 724 O O . LYS A 1 89 ? -6.119 -0.994 3.542 1.00 95.75 89 LYS A O 1
ATOM 729 N N . GLN A 1 90 ? -3.900 -1.302 3.621 1.00 95.06 90 GLN A N 1
ATOM 730 C CA . GLN A 1 90 ? -3.967 -2.372 4.606 1.00 95.06 90 GLN A CA 1
ATOM 731 C C . GLN A 1 90 ? -4.316 -1.822 5.994 1.00 95.06 90 GLN A C 1
ATOM 733 O O . GLN A 1 90 ? -5.257 -2.308 6.609 1.00 95.06 90 GLN A O 1
ATOM 738 N N . LEU A 1 91 ? -3.654 -0.745 6.421 1.00 96.44 91 LEU A N 1
ATOM 739 C CA . LEU A 1 91 ? -3.921 -0.099 7.706 1.00 96.44 91 LEU A CA 1
ATOM 740 C C . LEU A 1 91 ? -5.365 0.413 7.822 1.00 96.44 91 LEU A C 1
ATOM 742 O O . LEU A 1 91 ? -5.977 0.275 8.875 1.00 96.44 91 LEU A O 1
ATOM 746 N N . GLU A 1 92 ? -5.925 0.967 6.743 1.00 97.06 92 GLU A N 1
ATOM 747 C CA . GLU A 1 92 ? -7.335 1.382 6.689 1.00 97.06 92 GLU A CA 1
ATOM 748 C C . GLU A 1 92 ? -8.284 0.206 6.968 1.00 97.06 92 GLU A C 1
ATOM 750 O O . GLU A 1 92 ? -9.200 0.320 7.781 1.00 97.06 92 GLU A O 1
ATOM 755 N N . LYS A 1 93 ? -8.036 -0.955 6.349 1.00 97.31 93 LYS A N 1
ATOM 756 C CA . LYS A 1 93 ? -8.844 -2.160 6.583 1.00 97.31 93 LYS A CA 1
ATOM 757 C C . LYS A 1 93 ? -8.704 -2.675 8.009 1.00 97.31 93 LYS A C 1
ATOM 759 O O . LYS A 1 93 ? -9.704 -3.048 8.618 1.00 97.31 93 LYS A O 1
ATOM 764 N N . ASP A 1 94 ? -7.478 -2.711 8.521 1.00 96.94 94 ASP A N 1
ATOM 765 C CA . ASP A 1 94 ? -7.196 -3.201 9.869 1.00 96.94 94 ASP A CA 1
ATOM 766 C C . ASP A 1 94 ? -7.879 -2.299 10.912 1.00 96.94 94 ASP A C 1
ATOM 768 O O . ASP A 1 94 ? -8.508 -2.791 11.852 1.00 96.94 94 ASP A O 1
ATOM 772 N N . TYR A 1 95 ? -7.857 -0.979 10.692 1.00 98.00 95 TYR A N 1
ATOM 773 C CA . TYR A 1 95 ? -8.593 -0.011 11.501 1.00 98.00 95 TYR A CA 1
ATOM 774 C C . TYR A 1 95 ? -10.106 -0.253 11.464 1.00 98.00 95 TYR A C 1
ATOM 776 O O . TYR A 1 95 ? -10.746 -0.281 12.514 1.00 98.00 95 TYR A O 1
ATOM 784 N N . ASP A 1 96 ? -10.686 -0.482 10.283 1.00 97.94 96 ASP A N 1
ATOM 785 C CA . ASP A 1 96 ? -12.119 -0.766 10.152 1.00 97.94 96 ASP A CA 1
ATOM 786 C C . ASP A 1 96 ? -12.529 -2.047 10.892 1.00 97.94 96 ASP A C 1
ATOM 788 O O . ASP A 1 96 ? -13.609 -2.113 11.483 1.00 97.94 96 ASP A O 1
ATOM 792 N N . VAL A 1 97 ? -11.690 -3.086 10.863 1.00 97.94 97 VAL A N 1
ATOM 793 C CA . VAL A 1 97 ? -11.926 -4.322 11.624 1.00 97.94 97 VAL A CA 1
ATOM 794 C C . VAL A 1 97 ? -11.904 -4.034 13.121 1.00 97.94 97 VAL A C 1
ATOM 796 O O . VAL A 1 97 ? -12.860 -4.378 13.819 1.00 97.94 97 VAL A O 1
ATOM 799 N N . LEU A 1 98 ? -10.861 -3.356 13.599 1.00 97.94 98 LEU A N 1
ATOM 800 C CA . LEU A 1 98 ? -10.705 -3.039 15.015 1.00 97.94 98 LEU A CA 1
ATOM 801 C C . LEU A 1 98 ? -11.844 -2.149 15.528 1.00 97.94 98 LEU A C 1
ATOM 803 O O . LEU A 1 98 ? -12.371 -2.370 16.618 1.00 97.94 98 LEU A O 1
ATOM 807 N N . LYS A 1 99 ? -12.280 -1.181 14.720 1.00 97.75 99 LYS A N 1
ATOM 808 C CA . LYS A 1 99 ? -13.406 -0.303 15.042 1.00 97.75 99 LYS A CA 1
ATOM 809 C C . LYS A 1 99 ? -14.705 -1.088 15.228 1.00 97.75 99 LYS A C 1
ATOM 811 O O . LYS A 1 99 ? -15.387 -0.884 16.228 1.00 97.75 99 LYS A O 1
ATOM 816 N N . ARG A 1 100 ? -15.025 -2.020 14.320 1.00 97.94 100 ARG A N 1
ATOM 817 C CA . ARG A 1 100 ? -16.223 -2.873 14.456 1.00 97.94 100 ARG A CA 1
ATOM 818 C C . ARG A 1 100 ? -16.168 -3.736 15.716 1.00 97.94 100 ARG A C 1
ATOM 820 O O . ARG A 1 100 ? -17.173 -3.866 16.406 1.00 97.94 100 ARG A O 1
ATOM 827 N N . GLN A 1 101 ? -15.004 -4.306 16.028 1.00 97.88 101 GLN A N 1
ATOM 828 C CA . GLN A 1 101 ? -14.815 -5.099 17.247 1.00 97.88 101 GLN A CA 1
ATOM 829 C C . GLN A 1 101 ? -15.019 -4.255 18.507 1.00 97.88 101 GLN A C 1
ATOM 831 O O . GLN A 1 101 ? -15.701 -4.683 19.436 1.00 97.88 101 GLN A O 1
ATOM 836 N N . PHE A 1 102 ? -14.473 -3.039 18.522 1.00 98.00 102 PHE A N 1
ATOM 837 C CA . PHE A 1 102 ? -14.658 -2.104 19.624 1.00 98.00 102 PHE A CA 1
ATOM 838 C C . PHE A 1 102 ? -16.131 -1.726 19.817 1.00 98.00 102 PHE A C 1
ATOM 840 O O . PHE A 1 102 ? -16.625 -1.759 20.940 1.00 98.00 102 PHE A O 1
ATOM 847 N N . GLU A 1 103 ? -16.846 -1.399 18.739 1.00 98.00 103 GLU A N 1
ATOM 848 C CA . GLU A 1 103 ? -18.273 -1.058 18.795 1.00 98.00 103 GLU A CA 1
ATOM 849 C C . GLU A 1 103 ? -19.123 -2.229 19.312 1.00 98.00 103 GLU 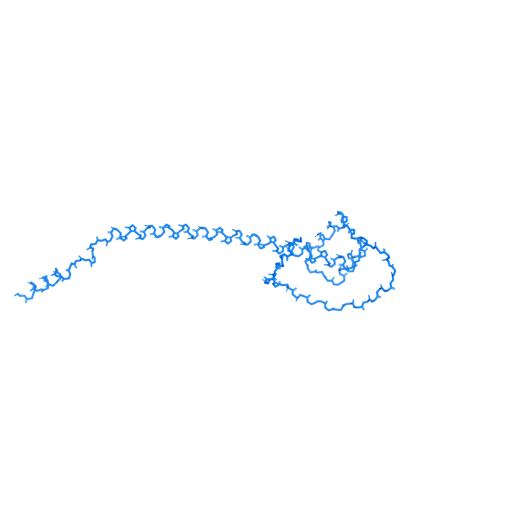A C 1
ATOM 851 O O . GLU A 1 103 ? -19.994 -2.023 20.159 1.00 98.00 103 GLU A O 1
ATOM 856 N N . ALA A 1 104 ? -18.826 -3.458 18.878 1.00 97.62 104 ALA A N 1
ATOM 857 C CA . ALA A 1 104 ? -19.501 -4.660 19.363 1.00 97.62 104 ALA A CA 1
ATOM 858 C C . ALA A 1 104 ? -19.266 -4.887 20.866 1.00 97.62 104 ALA A C 1
ATOM 860 O O . ALA A 1 104 ? -20.229 -5.007 21.624 1.00 97.62 104 ALA A O 1
ATOM 861 N N . MET A 1 105 ? -18.005 -4.862 21.319 1.00 97.31 105 MET A N 1
ATOM 862 C CA . MET A 1 105 ? -17.678 -5.018 22.743 1.00 97.31 105 MET A CA 1
ATOM 863 C C . MET A 1 105 ? -18.260 -3.894 23.600 1.00 97.31 105 MET A C 1
ATOM 865 O O . MET A 1 105 ? -18.693 -4.124 24.727 1.00 97.31 105 MET A O 1
ATOM 869 N N . LYS A 1 106 ? -18.283 -2.663 23.080 1.00 97.31 106 LYS A N 1
ATOM 870 C CA . LYS A 1 106 ? -18.889 -1.524 23.769 1.00 97.31 106 LYS A CA 1
ATOM 871 C C . LYS A 1 106 ? -20.385 -1.756 23.986 1.00 97.31 106 LYS A C 1
ATOM 873 O O . LYS A 1 106 ? -20.856 -1.571 25.103 1.00 97.31 106 LYS A O 1
ATOM 878 N N . SER A 1 107 ? -21.106 -2.195 22.954 1.00 97.56 107 SER A N 1
ATOM 879 C CA . SER A 1 107 ? -22.538 -2.499 23.053 1.00 97.56 107 SER A CA 1
ATOM 880 C C . SER A 1 107 ? -22.819 -3.647 24.028 1.00 97.56 107 SER A C 1
ATOM 882 O O . SER A 1 107 ? -23.740 -3.554 24.842 1.00 97.56 107 SER A O 1
ATOM 884 N N . GLU A 1 108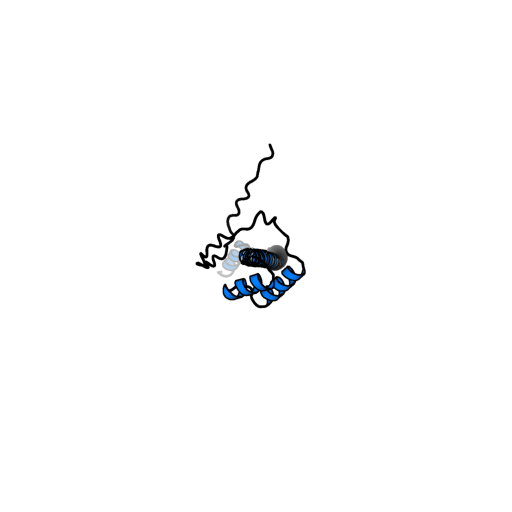 ? -22.000 -4.700 24.005 1.00 97.12 108 GLU A N 1
ATOM 885 C CA . GLU A 1 108 ? -22.104 -5.809 24.957 1.00 97.12 108 GLU A CA 1
ATOM 886 C C . GLU A 1 108 ? -21.877 -5.337 26.399 1.00 97.12 108 GLU A C 1
ATOM 888 O O . GLU A 1 108 ? -22.666 -5.651 27.290 1.00 97.12 108 GLU A O 1
ATOM 893 N N . ASN A 1 109 ? -20.852 -4.516 26.632 1.00 96.19 109 ASN A N 1
ATOM 894 C CA . ASN A 1 109 ? -20.563 -3.951 27.946 1.00 96.19 109 ASN A CA 1
ATOM 895 C C . ASN A 1 109 ? -21.707 -3.050 28.439 1.00 96.19 109 ASN A C 1
ATOM 897 O O . ASN A 1 109 ? -22.131 -3.166 29.585 1.00 96.19 109 ASN A O 1
ATOM 901 N N . GLU A 1 110 ? -22.267 -2.200 27.577 1.00 97.38 110 GLU A N 1
ATOM 902 C CA . GLU A 1 110 ? 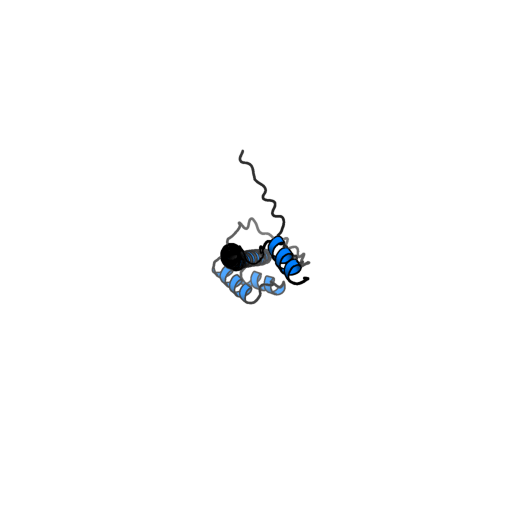-23.441 -1.382 27.910 1.00 97.38 110 GLU A CA 1
ATOM 903 C C . GLU A 1 110 ? -24.647 -2.251 28.309 1.00 97.38 110 GLU A C 1
ATOM 905 O O . GLU A 1 110 ? -25.310 -1.963 29.310 1.00 97.38 110 GLU A O 1
ATOM 910 N N . SER A 1 111 ? -24.887 -3.357 27.595 1.00 96.62 111 SER A N 1
ATOM 911 C CA . SER A 1 111 ? -25.928 -4.333 27.940 1.00 96.62 111 SER A CA 1
ATOM 912 C C . SER A 1 111 ? -25.662 -5.005 29.293 1.00 96.62 111 SER A C 1
ATOM 914 O O . SER A 1 111 ? -26.543 -5.037 30.155 1.00 96.62 111 SER A O 1
ATOM 916 N N . LEU A 1 112 ? -24.435 -5.478 29.529 1.00 95.25 112 LEU A N 1
ATOM 917 C CA . LEU A 1 112 ? -24.033 -6.097 30.796 1.00 95.25 112 LEU A CA 1
ATOM 918 C C . LEU A 1 112 ? -24.116 -5.116 31.971 1.00 95.25 112 LEU A C 1
ATOM 920 O O . LEU A 1 112 ? -24.515 -5.495 33.072 1.00 95.25 112 LEU A O 1
ATOM 924 N N . GLN A 1 113 ? -23.773 -3.845 31.767 1.00 94.56 113 GLN A N 1
ATOM 925 C CA . GLN A 1 113 ? -23.927 -2.806 32.783 1.00 94.56 113 GLN A CA 1
ATOM 926 C C . GLN A 1 113 ? -25.399 -2.531 33.088 1.00 94.56 113 GLN A C 1
ATOM 928 O O . GLN A 1 113 ? -25.757 -2.373 34.256 1.00 94.56 113 GLN A O 1
ATOM 933 N N . ALA A 1 114 ? -26.261 -2.487 32.070 1.00 93.44 114 ALA A N 1
ATOM 934 C CA . ALA A 1 114 ? -27.699 -2.329 32.263 1.00 93.44 114 ALA A CA 1
ATOM 935 C C . ALA A 1 114 ? -28.297 -3.518 33.034 1.00 93.44 114 ALA A C 1
ATOM 937 O O . ALA A 1 114 ? -29.061 -3.315 33.980 1.00 93.44 114 ALA A O 1
ATOM 938 N N . GLN A 1 115 ? -27.893 -4.746 32.694 1.00 92.38 115 GLN A N 1
ATOM 939 C CA . GLN A 1 115 ? -28.279 -5.959 33.418 1.00 92.38 115 GLN A CA 1
ATOM 940 C C . GLN A 1 115 ? -27.788 -5.937 34.867 1.00 92.38 115 GLN A C 1
ATOM 942 O O . GLN A 1 115 ? -28.582 -6.165 35.773 1.00 92.38 115 GLN A O 1
ATOM 947 N N . ASN A 1 116 ? -26.520 -5.593 35.110 1.00 88.56 116 ASN A N 1
ATOM 948 C CA . ASN A 1 116 ? -25.979 -5.475 36.465 1.00 88.56 116 ASN A CA 1
ATOM 949 C C . ASN A 1 116 ? -26.737 -4.443 37.302 1.00 88.56 116 ASN A C 1
ATOM 951 O O . ASN A 1 116 ? -27.077 -4.720 38.447 1.00 88.56 116 ASN A O 1
ATOM 955 N N . LYS A 1 117 ? -27.043 -3.269 36.739 1.00 91.25 117 LYS A N 1
ATOM 956 C CA . LYS A 1 117 ? -27.845 -2.249 37.431 1.00 91.25 117 LYS A CA 1
ATOM 957 C C . LYS A 1 117 ? -29.241 -2.767 37.768 1.00 91.25 117 LYS A C 1
ATOM 959 O O . LYS A 1 117 ? -29.711 -2.546 38.877 1.00 91.25 117 LYS A O 1
ATOM 964 N N . LYS A 1 118 ? -29.888 -3.480 36.841 1.00 89.88 118 LYS A N 1
ATOM 965 C CA . LYS A 1 118 ? -31.197 -4.098 37.082 1.00 89.88 118 LYS A CA 1
ATOM 966 C C . LYS A 1 118 ? -31.126 -5.137 38.203 1.00 89.88 118 LYS A C 1
ATOM 968 O O . LYS A 1 118 ? -31.918 -5.067 39.133 1.00 89.88 118 LYS A O 1
ATOM 973 N N . LEU A 1 119 ? -30.140 -6.032 38.159 1.00 84.62 119 LEU A N 1
ATOM 974 C CA . LEU A 1 119 ? -29.919 -7.034 39.201 1.00 84.62 119 LEU A CA 1
ATOM 975 C C . LEU A 1 119 ? -29.620 -6.388 40.557 1.00 84.62 119 LEU A C 1
ATOM 977 O O . LEU A 1 119 ? -30.154 -6.833 41.557 1.00 84.62 119 LEU A O 1
ATOM 981 N N . GLN A 1 120 ? -28.846 -5.302 40.625 1.00 79.38 120 GLN A N 1
ATOM 982 C CA . GLN A 1 120 ? -28.630 -4.569 41.882 1.00 79.38 120 GLN A CA 1
ATOM 983 C C . GLN A 1 120 ? -29.930 -3.996 42.471 1.00 79.38 120 GLN A C 1
ATOM 985 O O . GLN A 1 120 ? -30.062 -3.920 43.690 1.00 79.38 120 GLN A O 1
ATOM 990 N N . VAL A 1 121 ? -30.892 -3.622 41.620 1.00 78.81 121 VAL A N 1
ATOM 991 C CA . VAL A 1 121 ? -32.231 -3.147 42.018 1.00 78.81 121 VAL A CA 1
ATOM 992 C C . VAL A 1 121 ? -33.203 -4.295 42.321 1.00 78.81 121 VAL A C 1
ATOM 994 O O . VAL A 1 121 ? -34.167 -4.086 43.050 1.00 78.81 121 VAL A O 1
ATOM 997 N N . GLU A 1 122 ? -32.943 -5.511 41.840 1.00 71.25 122 GLU A N 1
ATOM 998 C CA . GLU A 1 122 ? -33.670 -6.736 42.222 1.00 71.25 122 GLU A CA 1
ATOM 999 C C . GLU A 1 122 ? -33.048 -7.453 43.439 1.00 71.25 122 GLU A C 1
ATOM 1001 O O . GLU A 1 122 ? -33.724 -8.223 44.117 1.00 71.25 122 GLU A O 1
ATOM 1006 N N . VAL A 1 123 ? -31.790 -7.142 43.778 1.00 60.38 123 VAL A N 1
ATOM 1007 C CA . VAL A 1 123 ? -31.069 -7.606 44.977 1.00 60.38 123 VAL A CA 1
ATOM 1008 C C . VAL A 1 123 ? -31.057 -6.592 46.157 1.00 60.38 123 VAL A C 1
ATOM 1010 O O . VAL A 1 123 ? -30.183 -6.682 47.018 1.00 60.38 123 VAL A O 1
ATOM 1013 N N . PRO A 1 124 ? -31.988 -5.634 46.339 1.00 60.03 124 PRO A N 1
ATOM 1014 C CA . PRO A 1 124 ? -32.160 -5.010 47.632 1.00 60.03 124 PRO A CA 1
ATOM 1015 C C . PRO A 1 124 ? -33.007 -5.972 48.467 1.00 60.03 124 PRO A C 1
ATOM 1017 O O . PRO A 1 124 ? -34.113 -6.327 48.073 1.00 60.03 124 PRO A O 1
ATOM 1020 N N . VAL A 1 125 ? -32.458 -6.383 49.616 1.00 54.59 125 VAL A N 1
ATOM 1021 C CA . VAL A 1 125 ? -33.118 -6.927 50.830 1.00 54.59 125 VAL A CA 1
ATOM 1022 C C . VAL A 1 125 ? -32.505 -8.233 51.365 1.00 54.59 125 VAL A C 1
ATOM 1024 O O . VAL A 1 125 ? -32.516 -8.402 52.578 1.00 54.59 125 VAL A O 1
ATOM 1027 N N . ASN A 1 126 ? -31.863 -9.116 50.585 1.00 50.78 126 ASN A N 1
ATOM 1028 C CA . ASN A 1 126 ? -31.383 -10.390 51.178 1.00 50.78 126 ASN A CA 1
ATOM 1029 C C . ASN A 1 126 ? -29.975 -10.354 51.820 1.00 50.78 126 ASN A C 1
ATOM 1031 O O . ASN A 1 126 ? -29.535 -11.340 52.402 1.00 50.78 126 ASN A O 1
ATOM 1035 N N . SER A 1 127 ? -29.268 -9.222 51.757 1.00 51.75 127 SER A N 1
ATOM 1036 C CA . SER A 1 127 ? -28.018 -8.977 52.509 1.00 51.75 127 SER A CA 1
ATOM 1037 C C . SER A 1 127 ? -28.176 -7.944 53.628 1.00 51.75 127 SER A C 1
ATOM 1039 O O . SER A 1 127 ? -27.234 -7.682 54.371 1.00 51.75 127 SER A O 1
ATOM 1041 N N . GLN A 1 128 ? -29.378 -7.385 53.777 1.00 52.28 128 GLN A N 1
ATOM 1042 C CA . GLN A 1 128 ? -29.768 -6.581 54.927 1.00 52.28 128 GLN A CA 1
ATOM 1043 C C . GLN A 1 128 ? -30.928 -7.270 55.643 1.00 52.28 128 GLN A C 1
ATOM 1045 O O . GLN A 1 128 ? -31.958 -6.654 55.899 1.00 52.28 128 GLN A O 1
ATOM 1050 N N . LEU A 1 129 ? -30.759 -8.544 56.025 1.00 53.69 129 LEU A N 1
ATOM 1051 C CA . LEU A 1 129 ? -31.327 -8.892 57.319 1.00 53.69 129 LEU A CA 1
ATOM 1052 C C . LEU A 1 129 ? -30.557 -8.029 58.308 1.00 53.69 129 LEU A C 1
ATOM 1054 O O . LEU A 1 129 ? -29.329 -8.126 58.379 1.00 53.69 129 LEU A O 1
ATOM 1058 N N . PRO A 1 130 ? -31.233 -7.112 58.994 1.00 63.56 130 PRO A N 1
ATOM 1059 C CA . PRO A 1 130 ? -30.545 -6.248 59.910 1.00 63.56 130 PRO A CA 1
ATOM 1060 C C . PRO A 1 130 ? -29.808 -7.119 60.922 1.00 63.56 130 PRO A C 1
ATOM 1062 O O . PRO A 1 130 ? -30.399 -8.053 61.465 1.00 63.56 130 PRO A O 1
ATOM 1065 N N . ASN A 1 131 ? -28.534 -6.831 61.188 1.00 59.41 131 ASN A N 1
ATOM 1066 C CA . ASN A 1 131 ? -27.734 -7.601 62.147 1.00 59.41 131 ASN A CA 1
ATOM 1067 C C . ASN A 1 131 ? -28.436 -7.751 63.516 1.00 59.41 131 ASN A C 1
ATOM 1069 O O . ASN A 1 131 ? -28.170 -8.704 64.244 1.00 59.41 131 ASN A O 1
ATOM 1073 N N . TYR A 1 132 ? -29.388 -6.863 63.835 1.00 62.12 132 TYR A N 1
ATOM 1074 C CA . TYR A 1 132 ? -30.264 -6.984 64.996 1.00 62.12 132 TYR A CA 1
ATOM 1075 C C . TYR A 1 132 ? -31.221 -8.190 64.956 1.00 62.12 132 TYR A C 1
ATOM 1077 O O . TYR A 1 132 ? -31.466 -8.774 66.004 1.00 62.12 132 TYR A O 1
ATOM 1085 N N . LEU A 1 133 ? -31.733 -8.622 63.796 1.00 65.00 133 LEU A N 1
ATOM 1086 C CA . LEU A 1 133 ? -32.586 -9.816 63.690 1.00 65.00 133 LEU A CA 1
ATOM 1087 C C . LEU A 1 133 ? -31.783 -11.108 63.873 1.00 65.00 133 LEU A C 1
ATOM 1089 O O . LEU A 1 133 ? -32.250 -12.020 64.547 1.00 65.00 133 LEU A O 1
ATOM 1093 N N . ILE A 1 134 ? -30.556 -11.168 63.349 1.00 68.38 134 ILE A N 1
ATOM 1094 C CA . ILE A 1 134 ? -29.652 -12.306 63.580 1.00 68.38 134 ILE A CA 1
ATOM 1095 C C . ILE A 1 134 ? -29.288 -12.386 65.071 1.00 68.38 134 ILE A C 1
ATOM 1097 O O . ILE A 1 134 ? -29.363 -13.458 65.665 1.00 68.38 134 ILE A O 1
ATOM 1101 N N . ALA A 1 135 ? -28.979 -11.249 65.705 1.00 68.44 135 ALA A N 1
ATOM 1102 C CA . ALA A 1 135 ? -28.691 -11.186 67.139 1.00 68.44 135 ALA A CA 1
ATOM 1103 C C . ALA A 1 135 ? -29.896 -11.576 68.019 1.00 68.44 135 ALA A C 1
ATOM 1105 O O . ALA A 1 135 ? -29.720 -12.256 69.027 1.00 68.44 135 ALA A O 1
ATOM 1106 N N . LEU A 1 136 ? -31.119 -11.190 67.639 1.00 71.38 136 LEU A N 1
ATOM 1107 C CA . LEU A 1 136 ? -32.340 -11.559 68.366 1.00 71.38 136 LEU A CA 1
ATOM 1108 C C . LEU A 1 136 ? -32.652 -13.058 68.257 1.00 71.38 136 LEU A C 1
ATOM 1110 O O . LEU A 1 136 ? -32.996 -13.679 69.259 1.00 71.38 136 LEU A O 1
ATOM 1114 N N . VAL A 1 137 ? -32.485 -13.657 67.073 1.00 76.56 137 VAL A N 1
ATOM 1115 C CA . VAL A 1 137 ? -32.705 -15.100 66.873 1.00 76.56 137 VAL A CA 1
ATOM 1116 C C . VAL A 1 137 ? -31.668 -15.933 67.634 1.00 76.56 137 VAL A C 1
ATOM 1118 O O . VAL A 1 137 ? -32.029 -16.926 68.260 1.00 76.56 137 VAL A O 1
ATOM 1121 N N . VAL A 1 138 ? -30.398 -15.512 67.648 1.00 77.69 138 VAL A N 1
ATOM 1122 C CA . VAL A 1 138 ? -29.336 -16.196 68.408 1.00 77.69 138 VAL A CA 1
ATOM 1123 C C . VAL A 1 138 ? -29.565 -16.088 69.922 1.00 77.69 138 VAL A C 1
ATOM 1125 O O . VAL A 1 138 ? -29.420 -17.089 70.618 1.00 77.69 138 VAL A O 1
ATOM 1128 N N . SER A 1 139 ? -29.985 -14.926 70.434 1.00 76.88 139 SER A N 1
ATOM 1129 C CA . SER A 1 139 ? -30.292 -14.756 71.863 1.00 76.88 139 SER A CA 1
ATOM 1130 C C . SER A 1 139 ? -31.513 -15.561 72.323 1.00 76.88 139 SER A C 1
ATOM 1132 O O . SER A 1 139 ? -31.529 -16.020 73.458 1.00 76.88 139 SER A O 1
ATOM 1134 N N . SER A 1 140 ? -32.518 -15.776 71.464 1.00 77.38 140 SER A N 1
ATOM 1135 C CA . SER A 1 140 ? -33.701 -16.579 71.820 1.00 77.38 140 SER A CA 1
ATOM 1136 C C . SER A 1 140 ? -33.466 -18.092 71.814 1.00 77.38 140 SER A C 1
ATOM 1138 O O . SER A 1 140 ? -34.240 -18.811 72.432 1.00 77.38 140 SER A O 1
ATOM 1140 N N . LEU A 1 141 ? -32.437 -18.580 71.115 1.00 74.50 141 LEU A N 1
ATOM 1141 C CA . LEU A 1 141 ? -32.093 -20.008 71.046 1.00 74.50 141 LEU A CA 1
ATOM 1142 C C . LEU A 1 141 ? -31.119 -20.458 72.151 1.00 74.50 141 LEU A C 1
ATOM 1144 O O . LEU A 1 141 ? -30.851 -21.650 72.273 1.00 74.50 141 LEU A O 1
ATOM 1148 N N . LEU A 1 142 ? -30.573 -19.521 72.931 1.00 69.44 142 LEU A N 1
ATOM 1149 C CA . LEU A 1 142 ? -29.591 -19.766 73.997 1.00 69.44 142 LEU A CA 1
ATOM 1150 C C . LEU A 1 142 ? -30.202 -19.818 75.410 1.00 69.44 142 LEU A C 1
ATOM 1152 O O . LEU A 1 142 ? -29.462 -19.772 76.393 1.00 69.44 142 LEU A O 1
ATOM 1156 N N . GLN A 1 143 ? -31.527 -19.926 75.521 1.00 52.88 143 GLN A N 1
ATOM 1157 C CA . GLN A 1 143 ? -32.272 -19.945 76.782 1.00 52.88 143 GLN A CA 1
ATOM 1158 C C . GLN A 1 143 ? -33.226 -21.135 76.834 1.00 52.88 143 GLN A C 1
ATOM 1160 O O . GLN A 1 143 ? -33.372 -21.700 77.940 1.00 52.88 143 GLN A O 1
#

pLDDT: mean 77.72, std 21.14, range [34.66, 98.0]